Protein AF-A0A221V1E3-F1 (afdb_monomer)

Nearest PDB structures (foldseek):
  1dgw-assembly1_A  TM=2.001E-01  e=3.618E-01  Canavalia ensiformis
  7u1j-assembly2_B  TM=3.088E-01  e=2.882E+00  Pisum sativum
  5yjs-assembly2_B  TM=2.013E-01  e=8.553E-01  Capsicum annuum
  1uij-assembly2_F  TM=2.584E-01  e=5.290E+00  Glycine max
  4lej-assembly1_A  TM=2.339E-01  e=9.230E+00  Pinus koraiensis

Mean predicted aligned error: 11.29 Å

Solvent-accessible surface area (backbone atoms only — not comparable to full-atom values): 9068 Å² total; per-residue (Å²): 139,85,84,82,83,80,80,82,80,82,81,83,77,80,80,77,72,83,79,62,74,47,77,43,80,79,38,62,23,32,61,29,36,39,35,33,52,49,88,42,64,31,45,38,39,32,36,50,88,38,53,70,50,64,39,95,33,45,43,80,72,83,45,86,46,37,30,18,31,36,43,37,39,35,83,39,92,57,75,43,44,30,40,39,33,57,46,79,32,66,55,54,67,85,43,79,83,50,66,52,50,41,64,70,97,74,47,74,47,78,46,78,36,24,55,94,44,58,45,77,50,52,43,39,34,33,43,44,41,45,60,89,47,77,46,44,55,40,49,41,40,32,60,73,44,74,46,76,42,82,45,81,80,81,79,128

Structure (mmCIF, N/CA/C/O backbone):
data_AF-A0A221V1E3-F1
#
_entry.id   AF-A0A221V1E3-F1
#
loop_
_atom_site.group_PDB
_atom_site.id
_atom_site.type_symbol
_atom_site.label_atom_id
_atom_site.label_alt_id
_atom_site.label_comp_id
_atom_site.label_asym_id
_atom_site.label_entity_id
_atom_site.label_seq_id
_atom_site.pdbx_PDB_ins_code
_atom_site.Cartn_x
_atom_site.Cartn_y
_atom_site.Cartn_z
_atom_site.occupancy
_atom_site.B_iso_or_equiv
_atom_site.auth_seq_id
_atom_site.auth_comp_id
_atom_site.auth_asym_id
_atom_site.auth_atom_id
_atom_site.pdbx_PDB_model_num
ATOM 1 N N . MET A 1 1 ? -24.644 9.737 74.549 1.00 40.28 1 MET A N 1
ATOM 2 C CA . MET A 1 1 ? -24.198 8.747 73.544 1.00 40.28 1 MET A CA 1
ATOM 3 C C . MET A 1 1 ? -24.157 9.457 72.197 1.00 40.28 1 MET A C 1
ATOM 5 O O . MET A 1 1 ? -25.195 9.928 71.756 1.00 40.28 1 MET A O 1
ATOM 9 N N . LYS A 1 2 ? -22.966 9.676 71.626 1.00 39.34 2 LYS A N 1
ATOM 10 C CA . LYS A 1 2 ? -22.777 10.377 70.343 1.00 39.34 2 LYS A CA 1
ATOM 11 C C . LYS A 1 2 ? -22.594 9.322 69.252 1.00 39.34 2 LYS A C 1
ATOM 13 O O . LYS A 1 2 ? -21.629 8.568 69.313 1.00 39.34 2 LYS A O 1
ATOM 18 N N . TYR A 1 3 ? -23.522 9.258 68.302 1.00 44.06 3 TYR A N 1
ATOM 19 C CA . TYR A 1 3 ? -23.419 8.398 67.125 1.00 44.06 3 TYR A CA 1
ATOM 20 C C . TYR A 1 3 ? -22.497 9.065 66.102 1.00 44.06 3 TYR A C 1
ATOM 22 O O . TYR A 1 3 ? -22.735 10.199 65.690 1.00 44.06 3 TYR A O 1
ATOM 30 N N . TRP A 1 4 ? -21.416 8.379 65.745 1.00 45.91 4 TRP A N 1
ATOM 31 C CA . TRP A 1 4 ? -20.515 8.762 64.665 1.00 45.91 4 TRP A CA 1
ATOM 32 C C . TRP A 1 4 ? -21.044 8.141 63.372 1.00 45.91 4 TRP A C 1
ATOM 34 O O . TRP A 1 4 ? -21.029 6.923 63.209 1.00 45.91 4 TRP A O 1
ATOM 44 N N . THR A 1 5 ? -21.561 8.967 62.469 1.00 54.09 5 THR A N 1
ATOM 45 C CA . THR A 1 5 ? -21.977 8.547 61.129 1.00 54.09 5 THR A CA 1
ATOM 46 C C . THR A 1 5 ? -20.731 8.464 60.246 1.00 54.09 5 THR A C 1
ATOM 48 O O . THR A 1 5 ? -20.176 9.487 59.852 1.00 54.09 5 THR A O 1
ATOM 51 N N . CYS A 1 6 ? -20.260 7.252 59.943 1.00 48.28 6 CYS A N 1
ATOM 52 C CA . CYS A 1 6 ? -19.229 7.043 58.926 1.00 48.28 6 CYS A CA 1
ATOM 53 C C . CYS A 1 6 ? -19.843 7.233 57.533 1.00 48.28 6 CYS A C 1
ATOM 55 O O . CYS A 1 6 ? -20.662 6.432 57.089 1.00 48.28 6 CYS A O 1
ATOM 57 N N . PHE A 1 7 ? -19.435 8.298 56.847 1.00 50.16 7 PHE A N 1
ATOM 58 C CA . PHE A 1 7 ? -19.758 8.548 55.446 1.00 50.16 7 PHE A CA 1
ATOM 59 C C . PHE A 1 7 ? -18.828 7.681 54.578 1.00 50.16 7 PHE A C 1
ATOM 61 O O . PHE A 1 7 ? -17.633 7.956 54.477 1.00 50.16 7 PHE A O 1
ATOM 68 N N . LEU A 1 8 ? -19.347 6.593 54.001 1.00 53.34 8 LEU A N 1
ATOM 69 C CA . LEU A 1 8 ? -18.614 5.764 53.039 1.00 53.34 8 LEU A CA 1
ATOM 70 C C . LEU A 1 8 ? -18.597 6.481 51.684 1.00 53.34 8 LEU A C 1
ATOM 72 O O . LEU A 1 8 ? -19.575 6.464 50.942 1.00 53.34 8 LEU A O 1
ATOM 76 N N . LEU A 1 9 ? -17.479 7.139 51.383 1.00 47.81 9 LEU A N 1
ATOM 77 C CA . LEU A 1 9 ? -17.214 7.753 50.087 1.00 47.81 9 LEU A CA 1
ATOM 78 C C . LEU A 1 9 ? -16.856 6.638 49.086 1.00 47.81 9 LEU A C 1
ATOM 80 O O . LEU A 1 9 ? -15.738 6.125 49.096 1.00 47.81 9 LEU A O 1
ATOM 84 N N . SER A 1 10 ? -17.804 6.215 48.246 1.00 59.56 10 SER A N 1
ATOM 85 C CA . SER A 1 10 ? -17.525 5.252 47.175 1.00 59.56 10 SER A CA 1
ATOM 86 C C . SER A 1 10 ? -16.806 5.957 46.023 1.00 59.56 10 SER A C 1
ATOM 88 O O . SER A 1 10 ? -17.427 6.670 45.235 1.00 59.56 10 SER A O 1
ATOM 90 N N . LEU A 1 11 ? -15.490 5.773 45.938 1.00 40.50 11 LEU A N 1
ATOM 91 C CA . LEU A 1 11 ? -14.664 6.234 44.825 1.00 40.50 11 LEU A CA 1
ATOM 92 C C . LEU A 1 11 ? -14.857 5.271 43.639 1.00 40.50 11 LEU A C 1
ATOM 94 O O . LEU A 1 11 ? -14.279 4.186 43.614 1.00 40.50 11 LEU A O 1
ATOM 98 N N . SER A 1 12 ? -15.705 5.625 42.674 1.00 54.88 12 SER A N 1
ATOM 99 C CA . SER A 1 12 ? -15.874 4.854 41.438 1.00 54.88 12 SER A CA 1
ATOM 100 C C . SER A 1 12 ? -14.679 5.091 40.511 1.00 54.88 12 SER A C 1
ATOM 102 O O . SER A 1 12 ? -14.569 6.117 39.845 1.00 54.88 12 SER A O 1
ATOM 104 N N . PHE A 1 13 ? -13.761 4.125 40.478 1.00 47.66 13 PHE A N 1
ATOM 105 C CA . PHE A 1 13 ? -12.678 4.071 39.498 1.00 47.66 13 PHE A CA 1
ATOM 106 C C . PHE A 1 13 ? -13.250 3.607 38.151 1.00 47.66 13 PHE A C 1
ATOM 108 O O . PHE A 1 13 ? -13.611 2.441 37.992 1.00 47.66 13 PHE A O 1
ATOM 115 N N . SER A 1 14 ? -13.340 4.501 37.168 1.00 54.53 14 SER A N 1
ATOM 116 C CA . SER A 1 14 ? -13.589 4.100 35.781 1.00 54.53 14 SER A CA 1
ATOM 117 C C . SER A 1 14 ? -12.309 3.478 35.225 1.00 54.53 14 SER A C 1
ATOM 119 O O . SER A 1 14 ? -11.356 4.186 34.903 1.00 54.53 14 SER A O 1
ATOM 121 N N . ILE A 1 15 ? -12.266 2.148 35.135 1.00 51.69 15 ILE A N 1
ATOM 122 C CA . ILE A 1 15 ? -11.186 1.431 34.451 1.00 51.69 15 ILE A CA 1
ATOM 123 C C . ILE A 1 15 ? -11.374 1.682 32.952 1.00 51.69 15 ILE A C 1
ATOM 125 O O . ILE A 1 15 ? -12.178 1.023 32.296 1.00 51.69 15 ILE A O 1
ATOM 129 N N . SER A 1 16 ? -10.667 2.672 32.409 1.00 53.97 16 SER A N 1
ATOM 130 C CA . SER A 1 16 ? -10.533 2.823 30.962 1.00 53.97 16 SER A CA 1
ATOM 131 C C . SER A 1 16 ? -9.620 1.706 30.468 1.00 53.97 16 SER A C 1
ATOM 133 O O . SER A 1 16 ? -8.400 1.852 30.490 1.00 53.97 16 SER A O 1
ATOM 135 N N . LEU A 1 17 ? -10.194 0.571 30.063 1.00 60.00 17 LEU A N 1
ATOM 136 C CA . LEU A 1 17 ? -9.439 -0.441 29.328 1.00 60.00 17 LEU A CA 1
ATOM 137 C C . LEU A 1 17 ? -8.948 0.206 28.029 1.00 60.00 17 LEU A C 1
ATOM 139 O O . LEU A 1 17 ? -9.755 0.721 27.254 1.00 60.00 17 LEU A O 1
ATOM 143 N N . ALA A 1 18 ? -7.631 0.230 27.827 1.00 62.28 18 ALA A N 1
ATOM 144 C CA . ALA A 1 18 ? -7.060 0.608 26.544 1.00 62.28 18 ALA A CA 1
ATOM 145 C C . ALA A 1 18 ? -7.645 -0.331 25.480 1.00 62.28 18 ALA A C 1
ATOM 147 O O . ALA A 1 18 ? -7.625 -1.549 25.647 1.00 62.28 18 ALA A O 1
ATOM 148 N N . GLN A 1 19 ? -8.255 0.239 24.445 1.00 73.81 19 GLN A N 1
ATOM 149 C CA . GLN A 1 19 ? -8.680 -0.522 23.278 1.00 73.81 19 GLN A CA 1
ATOM 150 C C . GLN A 1 19 ? -7.511 -0.540 22.304 1.00 73.81 19 GLN A C 1
ATOM 152 O O . GLN A 1 19 ? -6.978 0.519 21.971 1.00 73.81 19 GLN A O 1
ATOM 157 N N . ASP A 1 20 ? -7.130 -1.729 21.855 1.00 83.50 20 ASP A N 1
ATOM 158 C CA . ASP A 1 20 ? -6.046 -1.885 20.898 1.00 83.50 20 ASP A CA 1
ATOM 159 C C . ASP A 1 20 ? -6.586 -1.916 19.463 1.00 83.50 20 ASP A C 1
ATOM 161 O O . ASP A 1 20 ? -7.658 -2.459 19.163 1.00 83.50 20 ASP A O 1
ATOM 165 N N . VAL A 1 21 ? -5.822 -1.294 18.565 1.00 90.75 21 VAL A N 1
ATOM 166 C CA . VAL A 1 21 ? -5.995 -1.386 17.115 1.00 90.75 21 VAL A CA 1
ATOM 167 C C . VAL A 1 21 ? -4.717 -1.949 16.537 1.00 90.75 21 VAL A C 1
ATOM 169 O O . VAL A 1 21 ? -3.623 -1.438 16.776 1.00 90.75 21 VAL A O 1
ATOM 172 N N . HIS A 1 22 ? -4.874 -2.981 15.728 1.00 93.06 22 HIS A N 1
ATOM 173 C CA . HIS A 1 22 ? -3.780 -3.679 15.089 1.00 93.06 22 HIS A CA 1
ATOM 174 C C . HIS A 1 22 ? -3.767 -3.339 13.605 1.00 93.06 22 HIS A C 1
ATOM 176 O O . HIS A 1 22 ? -4.807 -3.317 12.947 1.00 93.06 22 HIS A O 1
ATOM 182 N N . VAL A 1 23 ? -2.570 -3.092 13.076 1.00 92.81 23 VAL A N 1
ATOM 183 C CA . VAL A 1 23 ? -2.330 -2.876 11.648 1.00 92.81 23 VAL A CA 1
ATOM 184 C C . VAL A 1 23 ? -1.317 -3.910 11.191 1.00 92.81 23 VAL A C 1
ATOM 186 O O . VAL A 1 23 ? -0.233 -4.020 11.763 1.00 92.81 23 VAL A O 1
ATOM 189 N N . THR A 1 24 ? -1.656 -4.674 10.159 1.00 93.19 24 THR A N 1
ATOM 190 C CA . THR 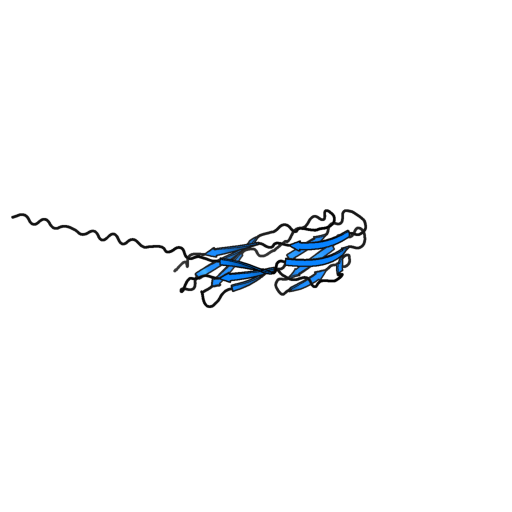A 1 24 ? -0.769 -5.697 9.598 1.00 93.19 24 THR A CA 1
ATOM 191 C C . THR A 1 24 ? -0.670 -5.522 8.092 1.00 93.19 24 THR A C 1
ATOM 193 O O . THR A 1 24 ? -1.690 -5.475 7.405 1.00 93.19 24 THR A O 1
ATOM 196 N N . ALA A 1 25 ? 0.557 -5.435 7.577 1.00 89.88 25 ALA A N 1
ATOM 197 C CA . ALA A 1 25 ? 0.815 -5.507 6.145 1.00 89.88 25 ALA A CA 1
ATOM 198 C C . ALA A 1 25 ? 0.648 -6.961 5.680 1.00 89.88 25 ALA A C 1
ATOM 200 O O . ALA A 1 25 ? 1.278 -7.867 6.220 1.00 89.88 25 ALA A O 1
ATOM 201 N N . ILE A 1 26 ? -0.231 -7.181 4.705 1.00 92.19 26 ILE A N 1
ATOM 202 C CA . ILE A 1 26 ? -0.441 -8.485 4.058 1.00 92.19 26 ILE A CA 1
ATOM 203 C C . ILE A 1 26 ? 0.407 -8.586 2.787 1.00 92.19 26 ILE A C 1
ATOM 205 O O . ILE A 1 26 ? 0.830 -9.671 2.397 1.00 92.19 26 ILE A O 1
ATOM 209 N N . GLN A 1 27 ? 0.620 -7.452 2.123 1.00 88.81 27 GLN A N 1
ATOM 210 C CA . GLN A 1 27 ? 1.343 -7.363 0.866 1.00 88.81 27 GLN A CA 1
ATOM 211 C C . GLN A 1 27 ? 2.026 -6.002 0.780 1.00 88.81 27 GLN A C 1
ATOM 213 O O . GLN A 1 27 ? 1.389 -4.983 1.055 1.00 88.81 27 GLN A O 1
ATOM 218 N N . ASP A 1 28 ? 3.287 -5.993 0.364 1.00 86.00 28 ASP A N 1
ATOM 219 C CA . ASP A 1 28 ? 4.036 -4.763 0.116 1.00 86.00 28 ASP A CA 1
ATOM 220 C C . ASP A 1 28 ? 3.683 -4.153 -1.247 1.00 86.00 28 ASP A C 1
ATOM 222 O O . ASP A 1 28 ? 3.143 -4.824 -2.132 1.00 86.00 28 ASP A O 1
ATOM 226 N N . LEU A 1 29 ? 3.994 -2.866 -1.420 1.00 84.88 29 LEU A N 1
ATOM 227 C CA . LEU A 1 29 ? 3.845 -2.192 -2.706 1.00 84.88 29 LEU A CA 1
ATOM 228 C C . LEU A 1 29 ? 4.971 -2.675 -3.618 1.00 84.88 29 LEU A C 1
ATOM 230 O O . LEU A 1 29 ? 6.154 -2.448 -3.354 1.00 84.88 29 LEU A O 1
ATOM 234 N N . ASP A 1 30 ? 4.595 -3.328 -4.705 1.00 85.75 30 ASP A N 1
ATOM 235 C CA . ASP A 1 30 ? 5.528 -3.893 -5.666 1.00 85.75 30 ASP A CA 1
ATOM 236 C C . ASP A 1 30 ? 5.330 -3.175 -6.989 1.00 85.75 30 ASP A C 1
ATOM 238 O O . ASP A 1 30 ? 4.266 -3.267 -7.601 1.00 85.75 30 ASP A O 1
ATOM 242 N N . PHE A 1 31 ? 6.340 -2.435 -7.432 1.00 81.19 31 PHE A N 1
ATOM 243 C CA . PHE A 1 31 ? 6.293 -1.876 -8.771 1.00 81.19 31 PHE A CA 1
ATOM 244 C C . PHE A 1 31 ? 6.706 -2.946 -9.786 1.00 81.19 31 PHE A C 1
ATOM 246 O O . PHE A 1 31 ? 6.225 -2.906 -10.904 1.00 81.19 31 PHE A O 1
ATOM 253 N N . GLY A 1 32 ? 7.512 -3.945 -9.424 1.00 80.06 32 GLY A N 1
ATOM 254 C CA . GLY A 1 32 ? 7.996 -4.969 -10.347 1.00 80.06 32 GLY A CA 1
ATOM 255 C C . GLY A 1 32 ? 9.316 -4.596 -11.032 1.00 80.06 32 GLY A C 1
ATOM 256 O O . GLY A 1 32 ? 10.101 -3.781 -10.532 1.00 80.06 32 GLY A O 1
ATOM 257 N N . LYS A 1 33 ? 9.600 -5.253 -12.167 1.00 80.69 33 LYS A N 1
ATOM 258 C CA . LYS A 1 33 ? 10.857 -5.091 -12.922 1.00 80.69 33 LYS A CA 1
ATOM 259 C C . LYS A 1 33 ? 10.663 -4.200 -14.140 1.00 80.69 33 LYS A C 1
ATOM 261 O O . LYS A 1 33 ? 9.880 -4.543 -15.028 1.00 80.69 33 LYS A O 1
ATOM 266 N N . PHE A 1 34 ? 11.456 -3.139 -14.244 1.00 77.31 34 PHE A N 1
ATOM 267 C CA . PHE A 1 34 ? 11.386 -2.227 -15.383 1.00 77.31 34 PHE A CA 1
ATOM 268 C C . PHE A 1 34 ? 12.742 -1.914 -15.982 1.00 77.31 34 PHE A C 1
ATOM 270 O O . PHE A 1 34 ? 13.791 -2.048 -15.349 1.00 77.31 34 PHE A O 1
ATOM 277 N N . TYR A 1 35 ? 12.661 -1.433 -17.213 1.00 75.56 35 TYR A N 1
ATOM 278 C CA . TYR A 1 35 ? 13.747 -0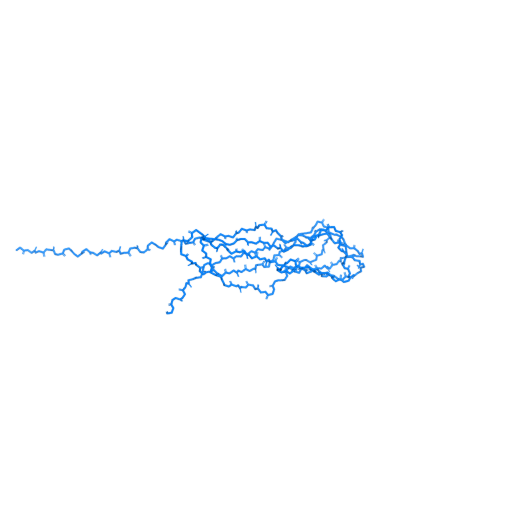.855 -17.967 1.00 75.56 35 TYR A CA 1
ATOM 279 C C . TYR A 1 35 ? 13.337 0.532 -18.459 1.00 75.56 35 TYR A C 1
ATOM 281 O O . TYR A 1 35 ? 12.278 0.681 -19.067 1.00 75.56 35 TYR A O 1
ATOM 289 N N . VAL A 1 36 ? 14.161 1.540 -18.194 1.00 74.69 36 VAL A N 1
ATOM 290 C CA . VAL A 1 36 ? 13.980 2.893 -18.728 1.00 74.69 36 VAL A CA 1
ATOM 291 C C . VAL A 1 36 ? 14.876 3.052 -19.946 1.00 74.69 36 VAL A C 1
ATOM 293 O O . VAL A 1 36 ? 16.071 2.778 -19.859 1.00 74.69 36 VAL A O 1
ATOM 296 N N . THR A 1 37 ? 14.315 3.483 -21.074 1.00 71.75 37 THR A N 1
ATOM 297 C CA . THR A 1 37 ? 15.062 3.748 -22.313 1.00 71.75 37 THR A CA 1
ATOM 298 C C . THR A 1 37 ? 15.467 5.217 -22.433 1.00 71.75 37 THR A C 1
ATOM 300 O O . THR A 1 37 ? 14.618 6.101 -22.307 1.00 71.75 37 THR A O 1
ATOM 303 N N . GLY A 1 38 ? 16.730 5.471 -22.787 1.00 66.25 38 GLY A N 1
ATOM 304 C CA . GLY A 1 38 ? 17.298 6.795 -23.065 1.00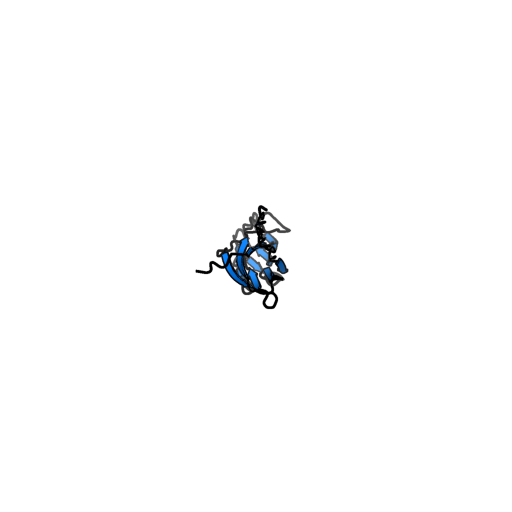 66.25 38 GLY A CA 1
ATOM 305 C C . GLY A 1 38 ? 17.566 7.646 -21.817 1.00 66.25 38 GLY A C 1
ATOM 306 O O . GLY A 1 38 ? 17.538 7.147 -20.696 1.00 66.25 38 GLY A O 1
ATOM 307 N N . ASN A 1 39 ? 17.773 8.953 -22.020 1.00 64.25 39 ASN A N 1
ATOM 308 C CA . ASN A 1 39 ? 17.859 9.975 -20.958 1.00 64.25 39 ASN A CA 1
ATOM 309 C C . ASN A 1 39 ? 16.474 10.402 -20.427 1.00 64.25 39 ASN A C 1
ATOM 311 O O . ASN A 1 39 ? 16.284 11.527 -19.967 1.00 64.25 39 ASN A O 1
ATOM 315 N N . GLY A 1 40 ? 15.467 9.541 -20.574 1.00 61.75 40 GLY A N 1
ATOM 316 C CA . GLY A 1 40 ? 14.091 9.858 -20.229 1.00 61.75 40 GLY A CA 1
ATOM 317 C C . GLY A 1 40 ? 13.831 9.712 -18.736 1.00 61.75 40 GLY A C 1
ATOM 318 O O . GLY A 1 40 ? 14.132 8.679 -18.146 1.00 61.75 40 GLY A O 1
ATOM 319 N N . HIS A 1 41 ? 13.189 10.712 -18.138 1.00 71.69 41 HIS A N 1
ATOM 320 C CA . HIS A 1 41 ? 12.440 10.497 -16.903 1.00 71.69 41 HIS A CA 1
ATOM 321 C C . HIS A 1 41 ? 11.257 9.571 -17.189 1.00 71.69 41 HIS A C 1
ATOM 323 O O . HIS A 1 41 ? 10.718 9.574 -18.304 1.00 71.69 41 HIS A O 1
ATOM 329 N N . GLY A 1 42 ? 10.858 8.802 -16.181 1.00 76.31 42 GLY A N 1
ATOM 330 C CA . GLY A 1 42 ? 9.690 7.946 -16.287 1.00 76.31 42 GLY A CA 1
ATOM 331 C C . GLY A 1 42 ? 8.935 7.813 -14.979 1.00 76.31 42 GLY A C 1
ATOM 332 O O . GLY A 1 42 ? 9.509 7.917 -13.897 1.00 76.31 42 GLY A O 1
ATOM 333 N N . ASN A 1 43 ? 7.637 7.581 -15.077 1.00 80.69 43 ASN A N 1
ATOM 334 C CA . ASN A 1 43 ? 6.767 7.325 -13.945 1.00 80.69 43 ASN A CA 1
ATOM 335 C C . ASN A 1 43 ? 6.121 5.961 -14.101 1.00 80.69 43 ASN A C 1
ATOM 337 O O . ASN A 1 43 ? 5.634 5.608 -15.175 1.00 80.69 43 ASN A O 1
ATOM 341 N N . ILE A 1 44 ? 6.060 5.236 -12.993 1.00 82.69 44 ILE A N 1
ATOM 342 C CA . ILE A 1 44 ? 5.198 4.075 -12.840 1.00 82.69 44 ILE A CA 1
ATOM 343 C C . ILE A 1 44 ? 4.194 4.420 -11.755 1.00 82.69 44 ILE A C 1
ATOM 345 O O . ILE A 1 44 ? 4.562 4.853 -10.667 1.00 82.69 44 ILE A O 1
ATOM 349 N N . ILE A 1 45 ? 2.920 4.246 -12.054 1.00 85.69 45 ILE A N 1
ATOM 350 C CA . ILE A 1 45 ? 1.821 4.518 -11.141 1.00 85.69 45 ILE A CA 1
ATOM 351 C C . ILE A 1 45 ? 1.124 3.194 -10.889 1.00 85.69 45 ILE A C 1
ATOM 353 O O . ILE A 1 45 ? 0.734 2.516 -11.836 1.00 85.69 45 ILE A O 1
ATOM 357 N N . VAL A 1 46 ? 0.955 2.846 -9.621 1.00 87.69 46 VAL A N 1
ATOM 358 C CA . VAL A 1 46 ? 0.082 1.768 -9.161 1.00 87.69 46 VAL A CA 1
ATOM 359 C C . VAL A 1 46 ? -1.035 2.433 -8.381 1.00 87.69 46 VAL A C 1
ATOM 361 O O . VAL A 1 46 ? -0.766 3.210 -7.470 1.00 87.69 46 VAL A O 1
ATOM 364 N N . SER A 1 47 ? -2.285 2.193 -8.742 1.00 87.50 47 SER A N 1
ATOM 365 C CA . SER A 1 47 ? -3.430 2.768 -8.041 1.00 87.50 47 SER A CA 1
ATOM 366 C C . SER A 1 47 ? -3.863 1.876 -6.868 1.00 87.50 47 SER A C 1
ATOM 368 O O . SER A 1 47 ? -3.406 0.742 -6.714 1.00 87.50 47 SER A O 1
ATOM 370 N N . ASN A 1 48 ? -4.788 2.368 -6.041 1.00 86.38 48 ASN A N 1
ATOM 371 C CA . ASN A 1 48 ? -5.323 1.600 -4.915 1.00 86.38 48 ASN A CA 1
ATOM 372 C C . ASN A 1 48 ? -6.119 0.357 -5.354 1.00 86.38 48 ASN A C 1
ATOM 374 O O . ASN A 1 48 ? -6.233 -0.578 -4.571 1.00 86.38 48 ASN A O 1
ATOM 378 N N . ASP A 1 49 ? -6.660 0.298 -6.574 1.00 87.69 49 ASP A N 1
ATOM 379 C CA . ASP A 1 49 ? -7.366 -0.900 -7.061 1.00 87.69 49 ASP A CA 1
ATOM 380 C C . ASP A 1 49 ? -6.424 -1.939 -7.703 1.00 87.69 49 ASP A C 1
ATOM 382 O O . ASP A 1 49 ? -6.861 -3.022 -8.091 1.00 87.69 49 ASP A O 1
ATOM 386 N N . GLY A 1 50 ? -5.122 -1.638 -7.769 1.00 84.12 50 GLY A N 1
ATOM 387 C CA . GLY A 1 50 ? -4.106 -2.503 -8.362 1.00 84.12 50 GLY A CA 1
ATOM 388 C C . GLY A 1 50 ? -3.933 -2.330 -9.871 1.00 84.12 50 GLY A C 1
ATOM 389 O O . GLY A 1 50 ? -3.072 -2.987 -10.455 1.00 84.12 50 GLY A O 1
ATOM 390 N N . THR A 1 51 ? -4.695 -1.442 -10.518 1.00 89.69 51 THR A N 1
ATOM 391 C CA . THR A 1 51 ? -4.378 -1.001 -11.881 1.00 89.69 51 THR A CA 1
ATOM 392 C C . THR A 1 51 ? -3.057 -0.243 -11.898 1.00 89.69 51 THR A C 1
ATOM 394 O O . THR A 1 51 ? -2.662 0.399 -10.921 1.00 89.69 51 THR A O 1
ATOM 397 N N . TRP A 1 52 ? -2.347 -0.323 -13.019 1.00 89.38 52 TRP A N 1
ATOM 398 C CA . TRP A 1 52 ? -1.049 0.314 -13.153 1.00 89.38 52 TRP A CA 1
ATOM 399 C C . TRP A 1 52 ? -0.868 0.954 -14.524 1.00 89.38 52 TRP A C 1
ATOM 401 O O . TRP A 1 52 ? -1.478 0.553 -15.515 1.00 89.38 52 TRP A O 1
ATOM 411 N N . TYR A 1 53 ? -0.007 1.962 -14.556 1.00 87.81 53 TYR A N 1
ATOM 412 C CA . TYR A 1 53 ? 0.367 2.709 -15.745 1.00 87.81 53 TYR A CA 1
ATOM 413 C C . TYR A 1 53 ? 1.862 3.010 -15.702 1.00 87.81 53 TYR A C 1
ATOM 415 O O . TYR A 1 53 ? 2.413 3.277 -14.635 1.00 87.81 53 TYR A O 1
ATOM 423 N N . ALA A 1 54 ? 2.512 2.998 -16.861 1.00 85.25 54 ALA A N 1
ATOM 424 C CA . ALA A 1 54 ? 3.875 3.476 -17.015 1.00 85.25 54 ALA A CA 1
ATOM 425 C C . ALA A 1 54 ? 3.955 4.379 -18.248 1.00 85.25 54 ALA A C 1
ATOM 427 O O . ALA A 1 54 ? 3.290 4.112 -19.251 1.00 85.25 54 ALA A O 1
ATOM 428 N N . ASP A 1 55 ? 4.732 5.457 -18.173 1.00 82.94 55 ASP A N 1
ATOM 429 C CA . ASP A 1 55 ? 4.904 6.352 -19.318 1.00 82.94 55 ASP A CA 1
ATOM 430 C C . ASP A 1 55 ? 5.897 5.806 -20.363 1.00 82.94 55 ASP A C 1
ATOM 432 O O . ASP A 1 55 ? 6.576 4.796 -20.170 1.00 82.94 55 ASP A O 1
ATOM 436 N N . ASN A 1 56 ? 5.940 6.464 -21.527 1.00 65.44 56 ASN A N 1
ATOM 437 C CA . ASN A 1 56 ? 6.535 5.933 -22.759 1.00 65.44 56 ASN A CA 1
ATOM 438 C C . ASN A 1 56 ? 8.016 5.542 -22.667 1.00 65.44 56 ASN A C 1
ATOM 440 O O . ASN A 1 56 ? 8.465 4.755 -23.505 1.00 65.44 56 ASN A O 1
ATOM 444 N N . ASN A 1 57 ? 8.759 6.062 -21.691 1.00 76.81 57 ASN A N 1
ATOM 445 C CA . ASN A 1 57 ? 10.178 5.759 -21.517 1.00 76.81 57 ASN A CA 1
ATOM 446 C C . ASN A 1 57 ? 10.412 4.518 -20.654 1.00 76.81 57 ASN A C 1
ATOM 448 O O . ASN A 1 57 ? 11.535 4.028 -20.596 1.00 76.81 57 ASN A O 1
ATOM 452 N N . VAL A 1 58 ? 9.368 3.992 -20.010 1.00 77.44 58 VAL A N 1
ATOM 453 C CA . VAL A 1 58 ? 9.431 2.810 -19.158 1.00 77.44 58 VAL A CA 1
ATOM 454 C C . VAL A 1 58 ? 8.891 1.596 -19.918 1.00 77.44 58 VAL A C 1
ATOM 456 O O . VAL A 1 58 ? 7.823 1.612 -20.534 1.00 77.44 58 VAL A O 1
ATOM 459 N N . ARG A 1 59 ? 9.648 0.503 -19.886 1.00 78.31 59 ARG A N 1
ATOM 460 C CA . ARG A 1 59 ? 9.273 -0.807 -20.416 1.00 78.31 59 ARG A CA 1
ATOM 461 C C . ARG A 1 59 ? 9.191 -1.792 -19.265 1.00 78.31 59 ARG A C 1
ATOM 463 O O . ARG A 1 59 ? 10.132 -1.949 -18.491 1.00 78.31 59 ARG A O 1
ATOM 470 N N . HIS A 1 60 ? 8.044 -2.441 -19.160 1.00 74.38 60 HIS A N 1
ATOM 471 C CA . HIS A 1 60 ? 7.784 -3.442 -18.144 1.00 74.38 60 HIS A CA 1
ATOM 472 C C . HIS A 1 60 ? 8.268 -4.819 -18.626 1.00 74.38 60 HIS A C 1
ATOM 474 O O . HIS A 1 60 ? 8.014 -5.179 -19.775 1.00 74.38 60 HIS A O 1
ATOM 480 N N . LEU A 1 61 ? 8.999 -5.551 -17.777 1.00 71.88 61 LEU A N 1
ATOM 481 C CA . LEU A 1 61 ? 9.707 -6.765 -18.193 1.00 71.88 61 LEU A CA 1
ATOM 482 C C . LEU A 1 61 ? 8.970 -8.057 -17.821 1.00 71.88 61 LEU A C 1
ATOM 484 O O . LEU A 1 61 ? 8.773 -8.894 -18.695 1.00 71.88 61 LEU A O 1
ATOM 488 N N . GLU A 1 62 ? 8.598 -8.265 -16.551 1.00 64.31 62 GLU A N 1
ATOM 489 C CA . GLU A 1 62 ? 8.241 -9.625 -16.093 1.00 64.31 62 GLU A CA 1
ATOM 490 C C . GLU A 1 62 ? 7.247 -9.719 -14.912 1.00 64.31 62 GLU A C 1
ATOM 492 O O . GLU A 1 62 ? 6.790 -10.823 -14.625 1.00 64.31 62 GLU A O 1
ATOM 497 N N . LEU A 1 63 ? 6.879 -8.632 -14.210 1.00 68.44 63 LEU A N 1
ATOM 498 C CA . LEU A 1 63 ? 6.089 -8.716 -12.963 1.00 68.44 63 LEU A CA 1
ATOM 499 C C . LEU A 1 63 ? 4.987 -7.664 -12.846 1.00 68.44 63 LEU A C 1
ATOM 501 O O . LEU A 1 63 ? 5.271 -6.488 -12.676 1.00 68.44 63 LEU A O 1
ATOM 505 N N . PHE A 1 64 ? 3.724 -8.090 -12.824 1.00 79.94 64 PHE A N 1
ATOM 506 C CA . PHE A 1 64 ? 2.605 -7.164 -12.643 1.00 79.94 64 PHE A CA 1
ATOM 507 C C . PHE A 1 64 ? 2.758 -6.339 -11.354 1.00 79.94 64 PHE A C 1
ATOM 509 O O . PHE A 1 64 ? 2.860 -6.933 -10.275 1.00 79.94 64 PHE A O 1
ATOM 516 N N . PRO A 1 65 ? 2.752 -4.999 -11.455 1.00 86.44 65 PRO A N 1
ATOM 517 C CA . PRO A 1 65 ? 2.750 -4.130 -10.292 1.00 86.44 65 PRO A CA 1
ATOM 518 C C . PRO A 1 65 ? 1.540 -4.413 -9.397 1.00 86.44 65 PRO A C 1
ATOM 520 O O . PRO A 1 65 ? 0.467 -4.781 -9.881 1.00 86.44 65 PRO A O 1
ATOM 523 N N . ARG A 1 66 ? 1.703 -4.246 -8.086 1.00 89.38 66 ARG A N 1
ATOM 524 C CA . ARG A 1 66 ? 0.682 -4.544 -7.080 1.00 89.38 66 ARG A CA 1
ATOM 525 C C . ARG A 1 66 ? 0.687 -3.501 -5.977 1.00 89.38 66 ARG A C 1
ATOM 527 O O . ARG A 1 66 ? 1.742 -3.166 -5.449 1.00 89.38 66 ARG A O 1
ATOM 534 N N . ALA A 1 67 ? -0.502 -3.041 -5.598 1.00 89.00 67 ALA A N 1
ATOM 535 C CA . ALA A 1 67 ? -0.694 -2.157 -4.454 1.00 89.00 67 ALA A CA 1
ATOM 536 C C . ALA A 1 67 ? -0.324 -2.855 -3.133 1.00 89.00 67 ALA A C 1
ATOM 538 O O . ALA A 1 67 ? -0.455 -4.076 -3.010 1.00 89.00 67 ALA A O 1
ATOM 539 N N . ALA A 1 68 ? 0.087 -2.082 -2.129 1.00 89.19 68 ALA A N 1
ATOM 540 C CA . ALA A 1 68 ? 0.232 -2.592 -0.771 1.00 89.19 68 ALA A CA 1
ATOM 541 C C . ALA A 1 68 ? -1.144 -2.871 -0.161 1.00 89.19 68 ALA A C 1
ATOM 543 O O . ALA A 1 68 ? -2.087 -2.111 -0.372 1.00 89.19 68 ALA A O 1
ATOM 544 N N . ILE A 1 69 ? -1.261 -3.930 0.635 1.00 91.56 69 ILE A N 1
ATOM 545 C CA . ILE A 1 69 ? -2.516 -4.316 1.285 1.00 91.56 69 ILE A CA 1
ATOM 546 C C . ILE A 1 69 ? -2.301 -4.376 2.787 1.00 91.56 69 ILE A C 1
ATOM 548 O O . ILE A 1 69 ? -1.413 -5.086 3.260 1.00 91.56 69 ILE A O 1
ATOM 552 N N . PHE A 1 70 ? -3.170 -3.698 3.535 1.00 92.69 70 PHE A N 1
ATOM 553 C CA . PHE A 1 70 ? -3.162 -3.722 4.993 1.00 92.69 70 PHE A CA 1
ATOM 554 C C . PHE A 1 70 ? -4.493 -4.220 5.533 1.00 92.69 70 PHE A C 1
ATOM 556 O O . PHE A 1 70 ? -5.557 -3.914 4.989 1.00 92.69 70 PHE A O 1
ATOM 563 N N . ASN A 1 71 ? -4.411 -4.958 6.634 1.00 94.62 71 ASN A N 1
ATOM 564 C CA . ASN A 1 71 ? -5.552 -5.284 7.469 1.00 94.62 71 ASN A CA 1
ATOM 565 C C . ASN A 1 71 ? -5.504 -4.443 8.741 1.00 94.62 71 ASN A C 1
ATOM 567 O O . ASN A 1 71 ? -4.460 -4.375 9.394 1.00 94.62 71 ASN A O 1
ATOM 571 N N . ILE A 1 72 ? -6.630 -3.835 9.091 1.00 94.50 72 ILE A N 1
ATOM 572 C CA . ILE A 1 72 ? -6.808 -3.060 10.313 1.00 94.50 72 ILE A CA 1
ATOM 573 C C . ILE A 1 72 ? -7.938 -3.705 11.103 1.00 94.50 72 ILE A C 1
ATOM 575 O O . ILE A 1 72 ? -9.053 -3.850 10.602 1.00 94.50 72 ILE A O 1
ATOM 579 N N . TRP A 1 73 ? -7.651 -4.106 12.335 1.00 94.38 73 TRP A N 1
ATOM 580 C CA . TRP A 1 73 ? -8.595 -4.854 13.159 1.00 94.38 73 TRP A CA 1
ATOM 581 C C . TRP A 1 73 ? -8.453 -4.502 14.640 1.00 94.38 73 TRP A C 1
ATOM 583 O O . TRP A 1 73 ? -7.499 -3.845 15.055 1.00 94.38 73 TRP A O 1
ATOM 593 N N . THR A 1 74 ? -9.441 -4.904 15.433 1.00 92.19 74 THR A N 1
ATOM 594 C CA . THR A 1 74 ? -9.495 -4.664 16.877 1.00 92.19 74 THR A CA 1
ATOM 595 C C . THR A 1 74 ? -10.102 -5.869 17.584 1.00 92.19 74 THR A C 1
ATOM 597 O O . THR A 1 74 ? -10.920 -6.586 17.009 1.00 92.19 74 THR A O 1
ATOM 600 N N . GLU A 1 75 ? -9.731 -6.072 18.843 1.00 90.44 75 GLU A N 1
ATOM 601 C CA . GLU A 1 75 ? -10.388 -7.030 19.740 1.00 90.44 75 GLU A CA 1
ATOM 602 C C . GLU A 1 75 ? -11.619 -6.426 20.439 1.00 90.44 75 GLU A C 1
ATOM 604 O O . GLU A 1 75 ? -12.325 -7.111 21.178 1.00 90.44 75 GLU A O 1
ATOM 609 N N . SER A 1 76 ? -11.911 -5.138 20.212 1.00 86.62 76 SER A N 1
ATOM 610 C CA . SER A 1 76 ? -13.075 -4.481 20.803 1.00 86.62 76 SER A CA 1
ATOM 611 C C . SER A 1 76 ? -14.386 -5.115 20.325 1.00 86.62 76 SER A C 1
ATOM 613 O O . SER A 1 76 ? -14.705 -5.126 19.134 1.00 86.62 76 SER A O 1
ATOM 615 N N . LEU A 1 77 ? -15.202 -5.552 21.289 1.00 84.62 77 LEU A N 1
ATOM 616 C CA . LEU A 1 77 ? -16.574 -6.022 21.056 1.00 84.62 77 LEU A CA 1
ATOM 617 C C . LEU A 1 77 ? -17.519 -4.895 20.611 1.00 84.62 77 LEU A C 1
ATOM 619 O O . LEU A 1 77 ? -18.580 -5.153 20.048 1.00 84.62 77 LEU A O 1
ATOM 623 N N . LYS A 1 78 ? -17.161 -3.637 20.890 1.00 86.88 78 LYS A N 1
ATOM 624 C CA . LYS A 1 78 ? -17.903 -2.466 20.415 1.00 86.88 78 LYS A CA 1
ATOM 625 C C . LYS A 1 78 ? -17.222 -1.902 19.170 1.00 86.88 78 LYS A C 1
ATOM 627 O O . LYS A 1 78 ? -15.992 -1.828 19.165 1.00 86.88 78 LYS A O 1
ATOM 632 N N . PRO A 1 79 ? -17.980 -1.448 18.158 1.00 88.56 79 PRO A N 1
ATOM 633 C CA . PRO A 1 79 ? -17.398 -0.732 17.036 1.00 88.56 79 PRO A CA 1
ATOM 634 C C . PRO A 1 79 ? -16.624 0.497 17.514 1.00 88.56 79 PRO A C 1
ATOM 636 O O . PRO A 1 79 ? -17.088 1.219 18.399 1.00 88.56 79 PRO A O 1
ATOM 639 N N . ILE A 1 80 ? -15.464 0.739 16.916 1.00 89.50 80 ILE A N 1
ATOM 640 C CA . ILE A 1 80 ? -14.605 1.885 17.214 1.00 89.50 80 ILE A CA 1
ATOM 641 C C . ILE A 1 80 ? -14.353 2.686 15.947 1.00 89.50 80 ILE A C 1
ATOM 643 O O . ILE A 1 80 ? -14.223 2.128 14.855 1.00 89.50 80 ILE A O 1
ATOM 647 N N . LYS A 1 81 ? -14.280 4.009 16.092 1.00 91.25 81 LYS A N 1
ATOM 648 C CA . LYS A 1 81 ? -13.878 4.897 15.008 1.00 91.25 81 LYS A CA 1
ATOM 649 C C . LYS A 1 81 ? -12.358 4.994 14.987 1.00 91.25 81 LYS A 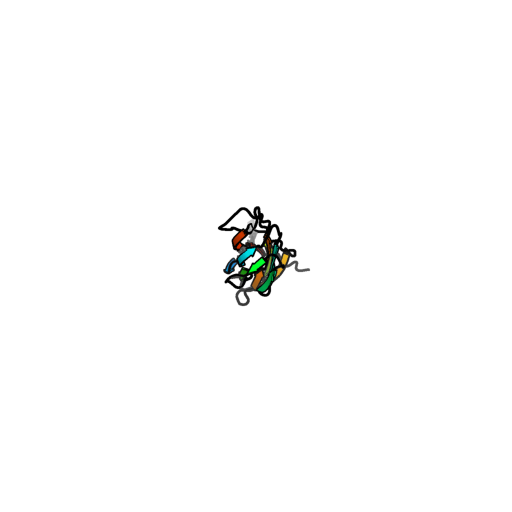C 1
ATOM 651 O O . LYS A 1 81 ? -11.739 5.329 15.995 1.00 91.25 81 LYS A O 1
ATOM 656 N N . VAL A 1 82 ? -11.766 4.733 13.831 1.00 91.62 82 VAL A N 1
ATOM 657 C CA . VAL A 1 82 ? -10.325 4.843 13.617 1.00 91.62 82 VAL A CA 1
ATOM 658 C C . VAL A 1 82 ? -10.033 5.858 12.528 1.00 91.62 82 VAL A C 1
ATOM 660 O O . VAL A 1 82 ? -10.720 5.923 11.510 1.00 91.62 82 VAL A O 1
ATOM 663 N N 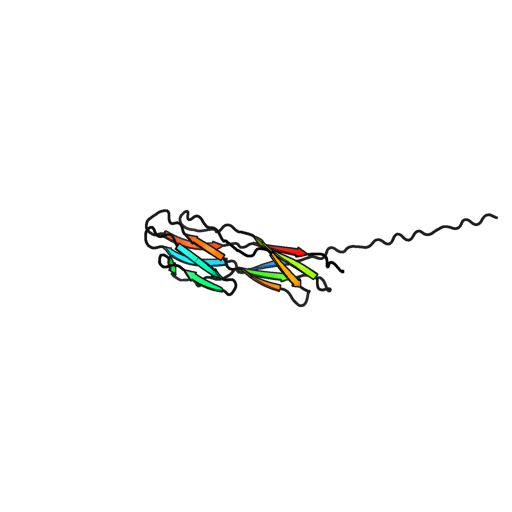. GLN A 1 83 ? -9.006 6.659 12.761 1.00 92.44 83 GLN A N 1
ATOM 664 C CA . GLN A 1 83 ? -8.360 7.486 11.762 1.00 92.44 83 GLN A CA 1
ATOM 665 C C . GLN A 1 83 ? -7.220 6.678 11.149 1.00 92.44 83 GLN A C 1
ATOM 667 O O . GLN A 1 83 ? -6.328 6.229 11.867 1.00 92.44 83 GLN A O 1
ATOM 672 N N . VAL A 1 84 ? -7.257 6.492 9.837 1.00 90.62 84 VAL A N 1
ATOM 673 C CA . VAL A 1 84 ? -6.243 5.784 9.061 1.00 90.62 84 VAL A CA 1
ATOM 674 C C . VAL A 1 84 ? -5.406 6.811 8.324 1.00 90.62 84 VAL A C 1
ATOM 676 O O . VAL A 1 84 ? -5.931 7.575 7.518 1.00 90.62 84 VAL A O 1
ATOM 679 N N . GLU A 1 85 ? -4.111 6.822 8.613 1.00 89.06 85 GLU A N 1
ATOM 680 C CA . GLU A 1 85 ? -3.123 7.680 7.979 1.00 89.06 85 GLU A CA 1
ATOM 681 C C . GLU A 1 85 ? -2.157 6.849 7.130 1.00 89.06 85 GLU A C 1
ATOM 683 O O . GLU A 1 85 ? -1.552 5.886 7.614 1.00 89.06 85 GLU A O 1
ATOM 688 N N . ILE A 1 86 ? -1.997 7.233 5.863 1.00 84.94 86 ILE A N 1
ATOM 689 C CA . ILE A 1 86 ? -1.002 6.644 4.966 1.00 84.94 86 ILE A CA 1
ATOM 690 C C . ILE A 1 86 ? 0.269 7.485 5.069 1.00 84.94 86 ILE A C 1
ATOM 692 O O . ILE A 1 86 ? 0.265 8.688 4.826 1.00 84.94 86 ILE A O 1
ATOM 696 N N . LEU A 1 87 ? 1.373 6.854 5.452 1.00 78.31 87 LEU A N 1
ATOM 697 C CA . LEU A 1 87 ? 2.646 7.527 5.659 1.00 78.31 87 LEU A CA 1
ATOM 698 C C . LEU A 1 87 ? 3.533 7.377 4.423 1.00 78.31 87 LEU A C 1
ATOM 700 O O . LEU A 1 87 ? 3.786 6.268 3.934 1.00 78.31 87 LEU A O 1
ATOM 704 N N . ASN A 1 88 ? 4.081 8.506 3.971 1.00 68.88 88 ASN A N 1
ATOM 705 C CA . ASN A 1 88 ? 5.080 8.528 2.910 1.00 68.88 88 ASN A CA 1
ATOM 706 C C . ASN A 1 88 ? 6.257 7.633 3.280 1.00 68.88 88 ASN A C 1
ATOM 708 O O . ASN A 1 88 ? 6.781 7.678 4.397 1.00 68.88 88 ASN A O 1
ATOM 712 N N . SER A 1 89 ? 6.684 6.831 2.316 1.00 66.12 89 SER A N 1
ATOM 713 C CA . SER A 1 89 ? 7.707 5.827 2.541 1.00 66.12 89 SER A CA 1
ATOM 714 C C . SER A 1 89 ? 8.810 5.908 1.499 1.00 66.12 89 SER A C 1
ATOM 716 O O . SER A 1 89 ? 8.596 6.341 0.366 1.00 66.12 89 SER A O 1
ATOM 718 N N . LYS A 1 90 ? 10.020 5.523 1.912 1.00 63.12 90 LYS A N 1
ATOM 719 C CA . LYS A 1 90 ? 11.180 5.441 1.023 1.00 63.12 90 LYS A CA 1
ATOM 720 C C . LYS A 1 90 ? 11.145 4.110 0.278 1.00 63.12 90 LYS A C 1
ATOM 722 O O . LYS A 1 90 ? 10.827 3.083 0.875 1.00 63.12 90 LYS A O 1
ATOM 727 N N . LEU A 1 91 ? 11.495 4.138 -1.002 1.00 63.56 91 LEU A N 1
ATOM 728 C CA . LEU A 1 91 ? 11.651 2.933 -1.810 1.00 63.56 91 LEU A CA 1
ATOM 729 C C . LEU A 1 91 ? 13.084 2.410 -1.712 1.00 63.56 91 LEU A C 1
ATOM 731 O O . LEU A 1 91 ? 14.026 3.186 -1.535 1.00 63.56 91 LEU A O 1
ATOM 735 N N . THR A 1 92 ? 13.238 1.100 -1.859 1.00 60.25 92 THR A N 1
ATOM 736 C CA . THR A 1 92 ? 14.539 0.435 -1.981 1.00 60.25 92 THR A CA 1
ATOM 737 C C . THR A 1 92 ? 14.670 -0.144 -3.385 1.00 60.25 92 THR A C 1
ATOM 739 O O . THR A 1 92 ? 13.744 -0.783 -3.881 1.00 60.25 92 THR A O 1
ATOM 742 N N . ASN A 1 93 ? 15.819 0.078 -4.019 1.00 63.19 93 ASN A N 1
ATOM 743 C CA . ASN A 1 93 ? 16.155 -0.442 -5.341 1.00 63.19 93 ASN A CA 1
ATOM 744 C C . ASN A 1 93 ? 17.496 -1.183 -5.260 1.00 63.19 93 ASN A C 1
ATOM 746 O O . ASN A 1 93 ? 18.407 -0.760 -4.547 1.00 63.19 93 ASN A O 1
ATOM 750 N N . THR A 1 94 ? 17.610 -2.287 -5.992 1.00 58.88 94 THR A N 1
ATOM 751 C CA . THR A 1 94 ? 18.824 -3.100 -6.102 1.00 58.88 94 THR A CA 1
ATOM 752 C C . THR A 1 94 ? 19.842 -2.579 -7.131 1.00 58.88 94 THR A C 1
ATOM 754 O O . THR A 1 94 ? 20.958 -3.090 -7.150 1.00 58.88 94 THR A O 1
ATOM 757 N N . ALA A 1 95 ? 19.510 -1.597 -7.985 1.00 54.94 95 ALA A N 1
ATOM 758 C CA . ALA A 1 95 ? 20.385 -1.122 -9.068 1.00 54.94 95 ALA A CA 1
ATOM 759 C C . ALA A 1 95 ? 20.267 0.390 -9.388 1.00 54.94 95 ALA A C 1
ATOM 761 O O . ALA A 1 95 ? 19.214 0.859 -9.802 1.00 54.94 95 ALA A O 1
ATOM 762 N N . ASN A 1 96 ? 21.394 1.116 -9.295 1.00 52.06 96 ASN A N 1
ATOM 763 C CA . ASN A 1 96 ? 21.603 2.554 -9.578 1.00 52.06 96 ASN A CA 1
ATOM 764 C C . ASN A 1 96 ? 20.742 3.573 -8.779 1.00 52.06 96 ASN A C 1
ATOM 766 O O . ASN A 1 96 ? 19.610 3.288 -8.387 1.00 52.06 96 ASN A O 1
ATOM 770 N N . PRO A 1 97 ? 21.268 4.788 -8.506 1.00 49.97 97 PRO A N 1
ATOM 771 C CA . PRO A 1 97 ? 20.623 5.769 -7.638 1.00 49.97 97 PRO A CA 1
ATOM 772 C C . PRO A 1 97 ? 19.559 6.558 -8.408 1.00 49.97 97 PRO A C 1
ATOM 774 O O . PRO A 1 97 ? 19.808 7.667 -8.865 1.00 49.97 97 PRO A O 1
ATOM 777 N N . ALA A 1 98 ? 18.365 5.997 -8.563 1.00 51.09 98 ALA A N 1
ATOM 778 C CA . ALA A 1 98 ? 17.205 6.808 -8.910 1.00 51.09 98 ALA A CA 1
ATOM 779 C C . ALA A 1 98 ? 16.593 7.378 -7.618 1.00 51.09 98 ALA A C 1
ATOM 781 O O . ALA A 1 98 ? 16.479 6.693 -6.597 1.00 51.09 98 ALA A O 1
ATOM 782 N N . THR A 1 99 ? 16.243 8.664 -7.631 1.00 52.88 99 THR A N 1
ATOM 783 C CA . THR A 1 99 ? 15.531 9.287 -6.513 1.00 52.88 99 THR A CA 1
ATOM 784 C C . THR A 1 99 ? 14.100 8.781 -6.532 1.00 52.88 99 THR A C 1
ATOM 786 O O . THR A 1 99 ? 13.365 8.995 -7.490 1.00 52.88 99 THR A O 1
ATOM 789 N N . HIS A 1 100 ? 13.698 8.096 -5.469 1.00 58.69 100 HIS A N 1
ATOM 790 C CA . HIS A 1 100 ? 12.413 7.423 -5.419 1.00 58.69 100 HIS A CA 1
ATOM 791 C C . HIS A 1 100 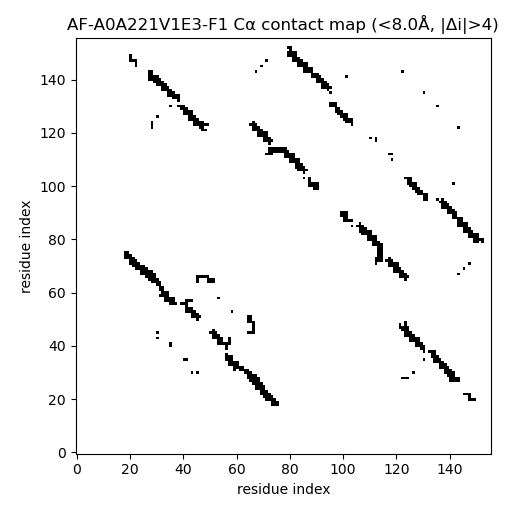? 11.519 8.012 -4.343 1.00 58.69 100 HIS A C 1
ATOM 793 O O . HIS A 1 100 ? 11.911 8.118 -3.178 1.00 58.69 100 HIS A O 1
ATOM 799 N N . ARG A 1 101 ? 10.288 8.349 -4.718 1.00 55.66 101 ARG A N 1
ATOM 800 C CA . ARG A 1 101 ? 9.298 8.878 -3.790 1.00 55.66 101 ARG A CA 1
ATOM 801 C C . ARG A 1 101 ? 7.919 8.365 -4.153 1.00 55.66 101 ARG A C 1
ATOM 803 O O . ARG A 1 101 ? 7.467 8.625 -5.258 1.00 55.66 101 ARG A O 1
ATOM 810 N N . VAL A 1 102 ? 7.280 7.698 -3.195 1.00 59.25 102 VAL A N 1
ATOM 811 C CA . VAL A 1 102 ? 5.845 7.412 -3.228 1.00 59.25 102 VAL A CA 1
ATOM 812 C C . VAL A 1 102 ? 5.113 8.663 -2.765 1.00 59.25 102 VAL A C 1
ATOM 814 O O . VAL A 1 102 ? 5.253 9.057 -1.608 1.00 59.25 102 VAL A O 1
ATOM 817 N N . ASP A 1 103 ? 4.383 9.299 -3.678 1.00 59.16 103 ASP A N 1
ATOM 818 C CA . ASP A 1 103 ? 3.41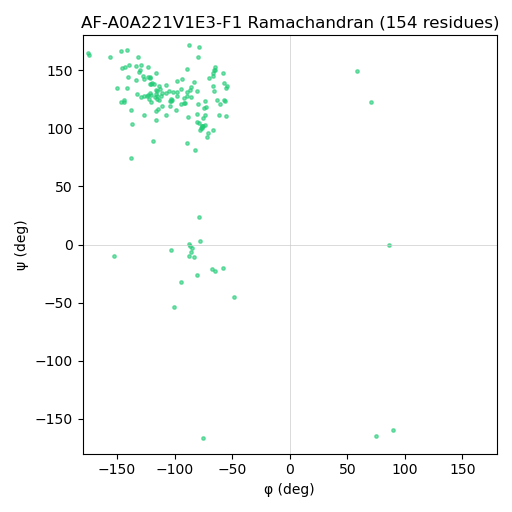6 10.347 -3.351 1.00 59.16 103 ASP A CA 1
ATOM 819 C C . ASP A 1 103 ? 2.027 9.710 -3.220 1.00 59.16 103 ASP A C 1
ATOM 821 O O . ASP A 1 103 ? 1.536 9.102 -4.170 1.00 59.16 103 ASP A O 1
ATOM 825 N N . ASN A 1 104 ? 1.413 9.854 -2.042 1.00 61.88 104 ASN A N 1
ATOM 826 C CA . ASN A 1 104 ? 0.024 9.487 -1.784 1.00 61.88 104 ASN A CA 1
ATOM 827 C C . ASN A 1 104 ? -0.752 10.769 -1.445 1.00 61.88 104 ASN A C 1
ATOM 829 O O . ASN A 1 104 ? -0.571 11.355 -0.382 1.00 61.88 104 ASN A O 1
ATOM 833 N N . ASP A 1 105 ? -1.599 11.230 -2.367 1.00 50.94 105 ASP A N 1
ATOM 834 C CA . ASP A 1 105 ? -2.263 12.545 -2.281 1.00 50.94 105 ASP A CA 1
ATOM 835 C C . ASP A 1 105 ? -3.472 12.594 -1.320 1.00 50.94 105 ASP A C 1
ATOM 837 O O . ASP A 1 105 ? -4.133 13.625 -1.190 1.00 50.94 105 ASP A O 1
ATOM 841 N N . LYS A 1 106 ? -3.782 11.506 -0.603 1.00 54.50 106 LYS A N 1
ATOM 842 C CA . LYS A 1 106 ? -4.855 11.467 0.405 1.00 54.50 106 LYS A CA 1
ATOM 843 C C . LYS A 1 106 ? -4.383 10.720 1.642 1.00 54.50 106 LYS A C 1
ATOM 845 O O . LYS A 1 106 ? -4.298 9.497 1.637 1.00 54.50 106 LYS A O 1
ATOM 850 N N . ASN A 1 107 ? -4.073 11.472 2.694 1.00 70.38 107 ASN A N 1
ATOM 851 C CA . ASN A 1 107 ? -3.340 10.930 3.836 1.00 70.38 107 ASN A CA 1
ATOM 852 C C . ASN A 1 107 ? -4.181 10.624 5.067 1.00 70.38 107 ASN A C 1
ATOM 854 O O . ASN A 1 107 ? -3.608 10.096 6.005 1.00 70.38 107 ASN A O 1
ATOM 858 N N . ILE A 1 108 ? -5.481 10.936 5.117 1.00 82.06 108 ILE A N 1
ATOM 859 C CA . ILE A 1 108 ? -6.300 10.657 6.306 1.00 82.06 108 ILE A CA 1
ATOM 860 C C . ILE A 1 108 ? -7.722 10.255 5.906 1.00 82.06 108 ILE A C 1
ATOM 862 O O . ILE A 1 108 ? -8.427 11.027 5.259 1.00 82.06 108 ILE A O 1
ATOM 866 N N . GLU A 1 109 ? -8.162 9.085 6.361 1.00 87.94 109 GLU A N 1
ATOM 867 C CA . GLU A 1 109 ? -9.543 8.608 6.238 1.00 87.94 109 GLU A CA 1
ATOM 868 C C . GLU A 1 109 ? -10.080 8.132 7.590 1.00 87.94 109 GLU A C 1
ATOM 870 O O . GLU A 1 109 ? -9.316 7.717 8.459 1.00 87.94 109 GLU A O 1
ATOM 875 N N . TYR A 1 110 ? -11.400 8.173 7.780 1.00 90.50 110 TYR A N 1
ATOM 876 C CA . TYR A 1 110 ? -12.042 7.691 9.002 1.00 90.50 110 TYR A CA 1
ATOM 877 C C . TYR A 1 110 ? -12.922 6.491 8.702 1.00 90.50 110 TYR A C 1
ATOM 879 O O . TYR A 1 110 ? -13.764 6.543 7.809 1.00 90.50 110 TYR A O 1
ATOM 887 N N . HIS A 1 111 ? -12.768 5.447 9.506 1.00 91.94 111 HIS A N 1
ATOM 888 C CA . HIS A 1 111 ? -13.470 4.184 9.337 1.00 91.94 111 HIS A CA 1
ATOM 889 C C . HIS A 1 111 ? -14.046 3.710 10.665 1.00 91.94 111 HIS A C 1
ATOM 891 O O . HIS A 1 111 ? -13.537 4.053 11.733 1.00 91.94 111 HIS A O 1
ATOM 897 N N . ILE A 1 112 ? -15.115 2.920 10.600 1.00 91.50 112 ILE A N 1
ATOM 898 C CA . ILE A 1 112 ? -15.637 2.190 11.755 1.00 91.50 112 ILE A CA 1
ATOM 899 C C . ILE A 1 112 ? -15.205 0.740 11.590 1.00 91.50 112 ILE A C 1
ATOM 901 O O . ILE A 1 112 ? -15.480 0.136 10.556 1.00 91.50 112 ILE A O 1
ATOM 905 N N . ILE A 1 113 ? -14.535 0.198 12.603 1.00 92.31 113 ILE A N 1
ATOM 906 C CA . ILE A 1 113 ? -14.112 -1.204 12.634 1.00 92.31 113 ILE A CA 1
ATOM 907 C C . ILE A 1 113 ? -14.679 -1.900 13.866 1.00 92.31 113 ILE A C 1
ATOM 909 O O . ILE A 1 113 ? -14.926 -1.267 14.895 1.00 92.31 113 ILE A O 1
ATOM 913 N N . SER A 1 114 ? -14.869 -3.209 13.767 1.00 90.62 114 SER A N 1
ATOM 914 C CA . SER A 1 114 ? -15.247 -4.079 14.880 1.00 90.62 114 SER A CA 1
ATOM 915 C C . SER A 1 114 ? -14.505 -5.407 14.775 1.00 90.62 114 SER A C 1
ATOM 917 O O . SER A 1 114 ? -13.920 -5.708 13.733 1.00 90.62 114 SER A O 1
ATOM 919 N N . HIS A 1 115 ? -14.550 -6.204 15.845 1.00 88.31 115 HIS A N 1
ATOM 920 C CA . HIS A 1 115 ? -13.986 -7.555 15.864 1.00 88.31 115 HIS A CA 1
ATOM 921 C C . HIS A 1 115 ? -14.413 -8.405 14.651 1.00 88.31 115 HIS A C 1
ATOM 923 O O . HIS A 1 115 ? -13.570 -9.013 13.995 1.00 88.31 115 HIS A O 1
ATOM 929 N N . ASP A 1 116 ? -15.702 -8.374 14.301 1.00 89.88 116 ASP A N 1
ATOM 930 C CA . ASP A 1 116 ? -16.271 -9.189 13.217 1.00 89.88 116 ASP A CA 1
ATOM 931 C C . ASP A 1 116 ? -16.142 -8.553 11.822 1.00 89.88 116 ASP A C 1
ATOM 933 O O . ASP A 1 116 ? -16.490 -9.172 10.817 1.00 89.88 116 ASP A O 1
ATO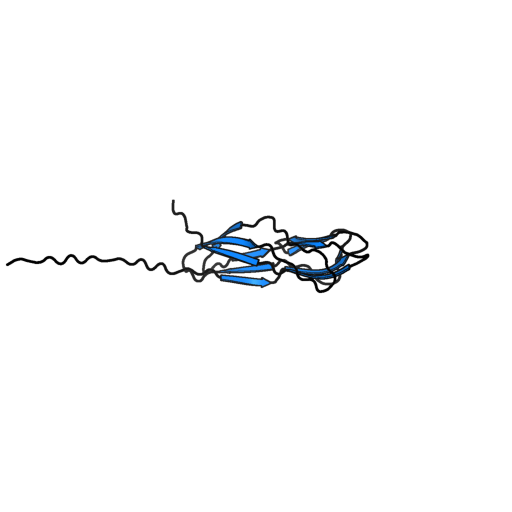M 937 N N . SER A 1 117 ? -15.671 -7.306 11.740 1.00 90.44 117 SER A N 1
ATOM 938 C CA . SER A 1 117 ? -15.580 -6.547 10.490 1.00 90.44 117 SER A CA 1
ATOM 939 C C . SER A 1 117 ? -14.250 -5.791 10.413 1.00 90.44 117 SER A C 1
ATOM 941 O O . SER A 1 117 ? -14.221 -4.565 10.594 1.00 90.44 117 SER A O 1
ATOM 943 N N . PRO A 1 118 ? -13.136 -6.501 10.146 1.00 92.06 118 PRO A N 1
ATOM 944 C CA . PRO A 1 118 ? -11.848 -5.866 9.924 1.00 92.06 118 PRO A CA 1
ATOM 945 C C . PRO A 1 118 ? -11.868 -5.038 8.635 1.00 92.06 118 PRO A C 1
ATOM 947 O O . PRO A 1 118 ? -12.530 -5.377 7.651 1.00 92.06 118 PRO A O 1
ATOM 950 N N . LEU A 1 119 ? -11.107 -3.950 8.630 1.00 94.38 119 LEU A N 1
ATOM 951 C CA . LEU A 1 119 ? -10.956 -3.085 7.472 1.00 94.38 119 LEU A CA 1
ATOM 952 C C . LEU A 1 119 ? -9.760 -3.538 6.639 1.00 94.38 119 LEU A C 1
ATOM 954 O O . LEU A 1 119 ? -8.630 -3.591 7.126 1.00 94.38 119 LEU A O 1
ATOM 958 N N . ARG A 1 120 ? -9.998 -3.773 5.350 1.00 94.19 120 ARG A N 1
ATOM 959 C CA . ARG A 1 120 ? -8.941 -3.982 4.363 1.00 94.19 120 ARG A CA 1
ATOM 960 C C . ARG A 1 120 ? -8.762 -2.719 3.536 1.00 94.19 120 ARG A C 1
ATOM 962 O O . ARG A 1 120 ? -9.703 -2.275 2.885 1.00 94.19 120 ARG A O 1
ATOM 969 N N . ILE A 1 121 ? -7.548 -2.184 3.523 1.00 91.19 121 ILE A N 1
ATOM 970 C CA . ILE A 1 121 ? -7.180 -1.046 2.676 1.00 91.19 121 ILE A CA 1
ATOM 971 C C . ILE A 1 121 ? -6.122 -1.466 1.665 1.00 91.19 121 ILE A C 1
ATOM 973 O O . ILE A 1 121 ? -5.272 -2.317 1.942 1.00 91.19 121 ILE A O 1
ATOM 977 N N . SER A 1 122 ? -6.186 -0.847 0.494 1.00 90.31 122 SER A N 1
ATOM 978 C CA . SER A 1 122 ? -5.215 -1.022 -0.574 1.00 90.31 122 SER A CA 1
ATOM 979 C C . SER A 1 122 ? -4.603 0.330 -0.903 1.00 90.31 122 SER A C 1
ATOM 981 O O . SER A 1 122 ? -5.321 1.321 -1.043 1.00 90.31 122 SER A O 1
ATOM 983 N N . VAL A 1 123 ? -3.277 0.371 -0.964 1.00 86.88 123 VAL A N 1
ATOM 984 C CA . VAL A 1 123 ? -2.499 1.597 -1.107 1.00 86.88 123 VAL A CA 1
ATOM 985 C C . VAL A 1 123 ? -1.561 1.447 -2.291 1.00 86.88 123 VAL A C 1
ATOM 987 O O . VAL A 1 123 ? -0.618 0.655 -2.270 1.00 86.88 123 VAL A O 1
ATOM 990 N N . GLY A 1 124 ? -1.850 2.211 -3.334 1.00 85.38 124 GLY A N 1
ATOM 991 C CA . GLY A 1 124 ? -0.994 2.373 -4.489 1.00 85.38 124 GLY A CA 1
ATOM 992 C C . GLY A 1 124 ? 0.201 3.278 -4.199 1.00 85.38 124 GLY A C 1
ATOM 993 O O . GLY A 1 124 ? 0.528 3.605 -3.057 1.00 85.38 124 GLY A O 1
ATOM 994 N N . GLY A 1 125 ? 0.860 3.696 -5.266 1.00 82.69 125 GLY A N 1
ATOM 995 C CA . GLY A 1 125 ? 1.933 4.659 -5.189 1.00 82.69 125 GLY A CA 1
ATOM 996 C C . GLY A 1 125 ? 2.439 5.061 -6.559 1.00 82.69 125 GLY A C 1
ATOM 997 O O . GLY A 1 125 ? 2.194 4.401 -7.569 1.00 82.69 125 GLY A O 1
ATOM 998 N N . ILE A 1 126 ? 3.188 6.153 -6.572 1.00 81.50 126 ILE A N 1
ATOM 999 C CA . ILE A 1 126 ? 3.899 6.626 -7.753 1.00 81.50 126 ILE A CA 1
ATOM 1000 C C . ILE A 1 126 ? 5.384 6.354 -7.538 1.00 81.50 126 ILE A C 1
ATOM 1002 O O . ILE A 1 126 ? 5.938 6.689 -6.500 1.00 81.50 126 ILE A O 1
ATOM 1006 N N . LEU A 1 127 ? 6.033 5.746 -8.517 1.00 78.38 127 LEU A N 1
ATOM 1007 C CA . LEU A 1 127 ? 7.473 5.599 -8.609 1.00 78.38 127 LEU A CA 1
ATOM 1008 C C . LEU A 1 127 ? 7.954 6.542 -9.705 1.00 78.38 127 LEU A C 1
ATOM 1010 O O . LEU A 1 127 ? 7.672 6.329 -10.883 1.00 78.38 127 LEU A O 1
ATOM 1014 N N . ARG A 1 128 ? 8.688 7.580 -9.307 1.00 77.50 128 ARG A N 1
ATOM 1015 C CA . ARG A 1 128 ? 9.413 8.446 -10.239 1.00 77.50 128 ARG A CA 1
ATOM 1016 C C . ARG A 1 128 ? 10.811 7.878 -10.464 1.00 77.50 128 ARG A C 1
ATOM 1018 O O . ARG A 1 128 ? 11.498 7.507 -9.510 1.00 77.50 128 ARG A O 1
ATOM 1025 N N . LEU A 1 129 ? 11.195 7.770 -11.728 1.00 74.50 129 LEU A N 1
ATOM 1026 C CA . LEU A 1 129 ? 12.488 7.292 -12.189 1.00 74.50 129 LEU A CA 1
ATOM 1027 C C . LEU A 1 129 ? 13.249 8.464 -12.804 1.00 74.50 129 LEU A C 1
ATOM 1029 O O . LEU A 1 129 ? 12.818 9.067 -13.788 1.00 74.50 129 LEU A O 1
ATOM 1033 N N . GLU A 1 130 ? 14.401 8.758 -12.215 1.00 71.44 130 GLU A N 1
ATOM 1034 C CA . GLU A 1 130 ? 15.362 9.745 -12.699 1.00 71.44 130 GLU A CA 1
ATOM 1035 C C . GLU A 1 130 ? 16.669 8.996 -12.985 1.00 71.44 130 GLU A C 1
ATOM 1037 O O . GLU A 1 130 ? 17.470 8.795 -12.069 1.00 71.44 130 GLU A O 1
ATOM 1042 N N . PRO A 1 131 ? 16.861 8.457 -14.202 1.00 62.91 131 PRO A N 1
ATOM 1043 C CA . PRO A 1 131 ? 18.081 7.730 -14.519 1.00 62.91 131 PRO A CA 1
ATOM 1044 C C . PRO A 1 131 ? 19.290 8.673 -14.521 1.00 62.91 131 PRO A C 1
ATOM 1046 O O . PRO A 1 131 ? 19.244 9.766 -15.076 1.00 62.91 131 PRO A O 1
ATOM 1049 N N . SER A 1 132 ? 20.398 8.226 -13.931 1.00 60.66 132 SER A N 1
ATOM 1050 C CA . SER A 1 132 ? 21.680 8.944 -13.934 1.00 60.66 132 SER A CA 1
ATOM 1051 C C . SER A 1 132 ? 22.559 8.638 -15.160 1.00 60.66 132 SER A C 1
ATOM 1053 O O . SER A 1 132 ? 23.686 9.122 -15.236 1.00 60.66 132 SER A O 1
ATOM 1055 N N . SER A 1 133 ? 22.098 7.785 -16.081 1.00 59.31 133 SER A N 1
ATOM 1056 C CA . SER A 1 133 ? 22.820 7.344 -17.283 1.00 59.31 133 SER A CA 1
ATOM 1057 C C . SER A 1 133 ? 21.850 6.885 -18.374 1.00 59.31 133 SER A C 1
ATOM 1059 O O . SER A 1 133 ? 20.719 6.510 -18.059 1.00 59.31 133 SER A O 1
ATOM 1061 N N . ASP A 1 134 ? 22.319 6.827 -19.626 1.00 57.62 134 ASP A N 1
ATOM 1062 C CA . ASP A 1 134 ? 21.580 6.225 -20.738 1.00 57.62 134 ASP A CA 1
ATOM 1063 C C . ASP A 1 134 ? 21.208 4.778 -20.392 1.00 57.62 134 ASP A C 1
ATOM 1065 O O . ASP A 1 134 ? 22.061 3.891 -20.332 1.00 57.62 134 ASP A O 1
ATOM 1069 N N . ASN A 1 135 ? 19.911 4.560 -20.191 1.00 60.09 135 ASN A N 1
ATOM 1070 C CA . ASN A 1 135 ? 19.289 3.300 -19.808 1.00 60.09 135 ASN A CA 1
ATOM 1071 C C . ASN A 1 135 ? 19.565 2.826 -18.369 1.00 60.09 135 ASN A C 1
ATOM 1073 O O . ASN A 1 135 ? 20.697 2.548 -17.970 1.00 60.09 135 ASN A O 1
ATOM 1077 N N . SER A 1 136 ? 18.493 2.627 -17.601 1.00 64.06 136 SER A N 1
ATOM 1078 C CA . SER A 1 136 ? 18.546 2.053 -16.253 1.00 64.06 136 SER A CA 1
ATOM 1079 C C . SER A 1 136 ? 17.581 0.877 -16.127 1.00 64.06 136 SER A C 1
ATOM 1081 O O . SER A 1 136 ? 16.512 0.852 -16.737 1.00 64.06 136 SER A O 1
ATOM 1083 N N . TRP A 1 137 ? 17.973 -0.133 -15.354 1.00 70.44 137 TRP A N 1
ATOM 1084 C CA . TRP A 1 137 ? 17.151 -1.305 -15.059 1.00 70.44 137 TRP A CA 1
ATOM 1085 C C . TRP A 1 137 ? 17.149 -1.547 -13.555 1.00 70.44 137 TRP A C 1
ATOM 1087 O O . TRP A 1 137 ? 18.137 -1.258 -12.880 1.00 70.44 137 TRP A O 1
ATOM 1097 N N . GLY A 1 138 ? 16.048 -2.073 -13.028 1.00 69.69 138 GLY A N 1
ATOM 1098 C CA . GLY A 1 138 ? 15.939 -2.343 -11.601 1.00 69.69 138 GLY A CA 1
ATOM 1099 C C . GLY A 1 138 ? 14.655 -3.063 -11.223 1.00 69.69 138 GLY A C 1
ATOM 1100 O O . GLY A 1 138 ? 13.689 -3.111 -11.992 1.00 69.69 138 GLY A O 1
ATOM 1101 N N . VAL A 1 139 ? 14.672 -3.633 -10.020 1.00 71.19 139 VAL A N 1
ATOM 1102 C CA . VAL A 1 139 ? 13.478 -4.123 -9.330 1.00 71.19 139 VAL A CA 1
ATOM 1103 C C . VAL A 1 139 ? 13.156 -3.110 -8.248 1.00 71.19 139 VAL A C 1
ATOM 1105 O O . VAL A 1 139 ? 14.011 -2.808 -7.412 1.00 71.19 139 VAL A O 1
ATOM 1108 N N . PHE A 1 140 ? 11.941 -2.576 -8.275 1.00 72.00 140 PHE A N 1
ATOM 1109 C CA . PHE A 1 140 ? 11.549 -1.504 -7.371 1.00 72.00 140 PHE A CA 1
ATOM 1110 C C . PHE A 1 140 ? 10.463 -1.997 -6.426 1.00 72.00 140 PHE A C 1
ATOM 1112 O O . PHE A 1 140 ? 9.358 -2.339 -6.846 1.00 72.00 140 PHE A O 1
ATOM 1119 N N . GLN A 1 141 ? 10.788 -2.005 -5.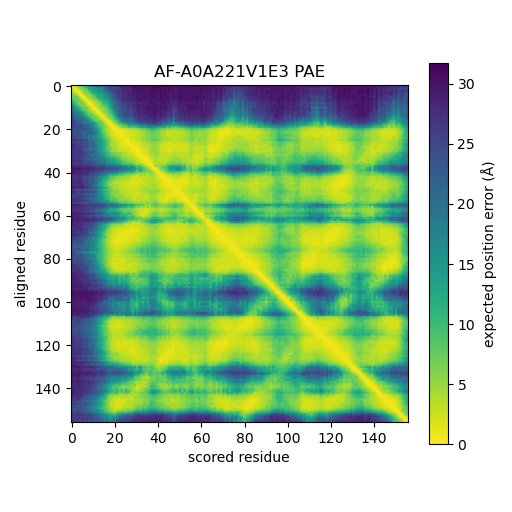137 1.00 70.44 141 GLN A N 1
ATOM 1120 C CA . GLN A 1 141 ? 9.856 -2.358 -4.074 1.00 70.44 141 GLN A CA 1
ATOM 1121 C C . GLN A 1 141 ? 9.725 -1.201 -3.091 1.00 70.44 141 GLN A C 1
ATOM 1123 O O . GLN A 1 141 ? 10.686 -0.475 -2.802 1.00 70.44 141 GLN A O 1
ATOM 1128 N N . GLY A 1 142 ? 8.503 -1.019 -2.600 1.00 65.88 142 GLY A N 1
ATOM 1129 C CA . GLY A 1 142 ? 8.150 0.029 -1.667 1.00 65.88 142 GLY A CA 1
ATOM 1130 C C . GLY A 1 142 ? 7.529 -0.499 -0.396 1.00 65.88 142 GLY A C 1
ATOM 1131 O O . GLY A 1 142 ? 6.515 -1.186 -0.416 1.00 65.88 142 GLY A O 1
ATOM 1132 N N . ASN A 1 143 ? 8.092 -0.079 0.731 1.00 67.69 143 ASN A N 1
ATOM 1133 C CA . ASN A 1 143 ? 7.510 -0.367 2.032 1.00 67.69 143 ASN A CA 1
ATOM 1134 C C . ASN A 1 143 ? 6.544 0.747 2.397 1.00 67.69 143 ASN A C 1
ATOM 1136 O O . ASN A 1 143 ? 6.963 1.699 3.038 1.00 67.69 143 ASN A O 1
ATOM 1140 N N . VAL A 1 144 ? 5.279 0.664 1.996 1.00 75.81 144 VAL A N 1
ATOM 1141 C CA . VAL A 1 144 ? 4.260 1.618 2.458 1.00 75.81 144 VAL A CA 1
ATOM 1142 C C . VAL A 1 144 ? 4.033 1.432 3.961 1.00 75.81 144 VAL A C 1
ATOM 1144 O O . VAL A 1 144 ? 4.098 0.320 4.482 1.00 75.81 144 VAL A O 1
ATOM 1147 N N . ARG A 1 145 ? 3.757 2.520 4.682 1.00 79.06 145 ARG A N 1
ATOM 1148 C CA . ARG A 1 145 ? 3.385 2.467 6.097 1.00 79.06 145 ARG A CA 1
ATOM 1149 C C . ARG A 1 145 ? 1.990 3.025 6.295 1.00 79.06 145 ARG A C 1
ATOM 1151 O O . ARG A 1 145 ? 1.650 4.068 5.750 1.00 79.06 145 ARG A O 1
ATOM 1158 N N . VAL A 1 146 ? 1.219 2.344 7.130 1.00 84.50 146 VAL A N 1
ATOM 1159 C CA . VAL A 1 146 ? -0.108 2.777 7.557 1.00 84.50 146 VAL A CA 1
ATOM 1160 C C . VAL A 1 146 ? -0.113 2.895 9.069 1.00 84.50 146 VAL A C 1
ATOM 1162 O O . VAL A 1 146 ? 0.417 2.037 9.776 1.00 84.50 146 VAL A O 1
ATOM 1165 N N . ARG A 1 147 ? -0.733 3.961 9.561 1.00 87.69 147 ARG A N 1
ATOM 1166 C CA . ARG A 1 147 ? -1.031 4.168 10.972 1.00 87.69 147 ARG A CA 1
ATOM 1167 C C . ARG A 1 147 ? -2.542 4.196 11.148 1.00 87.69 147 ARG A C 1
ATOM 1169 O O . ARG A 1 147 ? -3.228 4.900 10.422 1.00 87.69 147 ARG A O 1
ATOM 1176 N N . ALA A 1 148 ? -3.049 3.465 12.133 1.00 88.12 148 ALA A N 1
ATOM 1177 C CA . ALA A 1 148 ? -4.430 3.587 12.580 1.00 88.12 148 ALA A CA 1
ATOM 1178 C C . ALA A 1 148 ? -4.440 4.135 14.010 1.00 88.12 148 ALA A C 1
ATOM 1180 O O . ALA A 1 148 ? -3.627 3.734 14.842 1.00 88.12 148 ALA A O 1
ATOM 1181 N N . THR A 1 149 ? -5.318 5.089 14.296 1.00 89.25 149 THR A N 1
ATOM 1182 C CA . THR A 1 149 ? -5.441 5.712 15.619 1.00 89.25 149 THR A CA 1
ATOM 1183 C C . THR A 1 149 ? -6.906 5.763 16.012 1.00 89.25 149 THR A C 1
ATOM 1185 O O . THR A 1 149 ? -7.739 6.203 15.223 1.00 89.25 149 THR A O 1
ATOM 1188 N N . ILE A 1 150 ? -7.231 5.298 17.220 1.00 88.00 150 ILE A N 1
ATOM 1189 C CA . ILE A 1 150 ? -8.596 5.385 17.746 1.00 88.00 150 ILE A CA 1
ATOM 1190 C C . ILE A 1 150 ? -8.948 6.852 17.947 1.00 88.00 150 ILE A C 1
ATOM 1192 O O . ILE A 1 150 ? -8.187 7.608 18.550 1.00 88.00 150 ILE A O 1
ATOM 1196 N N . VAL A 1 151 ? -10.123 7.238 17.466 1.00 87.06 151 VAL A N 1
ATOM 1197 C CA . VAL A 1 151 ? -10.681 8.568 17.681 1.00 87.06 151 VAL A CA 1
ATOM 1198 C C . VAL A 1 151 ? -11.881 8.415 18.607 1.00 87.06 151 VAL A C 1
ATOM 1200 O O . VAL A 1 151 ? -12.737 7.569 18.331 1.00 87.06 151 VAL A O 1
ATOM 1203 N N . PRO A 1 152 ? -11.982 9.205 19.689 1.00 74.50 152 PRO A N 1
ATOM 1204 C CA . PRO A 1 152 ? -13.174 9.202 20.522 1.00 74.50 152 PRO A CA 1
ATOM 1205 C C . PRO A 1 152 ? -14.411 9.462 19.658 1.00 74.50 152 PRO A C 1
ATOM 1207 O O . PRO A 1 152 ? -14.400 10.355 18.805 1.00 74.50 152 PRO A O 1
ATOM 1210 N N . PHE A 1 153 ? -15.489 8.707 19.879 1.00 65.62 153 PHE A N 1
ATOM 1211 C CA . PHE A 1 153 ? -16.795 9.158 19.417 1.00 65.62 153 PHE A CA 1
ATOM 1212 C C . PHE A 1 153 ? -17.079 10.468 20.149 1.00 65.62 153 PHE A C 1
ATOM 1214 O O . PHE A 1 153 ? -17.248 10.469 21.368 1.00 65.62 153 PHE A O 1
ATOM 1221 N N . LEU A 1 154 ? -17.088 11.584 19.420 1.00 47.56 154 LEU A N 1
ATOM 1222 C CA . LEU A 1 154 ? -17.800 12.761 19.889 1.00 47.56 154 LEU A CA 1
ATOM 1223 C C . LEU A 1 154 ? -19.272 12.354 19.861 1.00 47.56 154 LEU A C 1
ATOM 1225 O O . LEU A 1 154 ? -19.872 12.229 18.796 1.00 47.56 154 LEU A O 1
ATOM 1229 N N . ILE A 1 155 ? -19.779 11.965 21.026 1.00 42.38 155 ILE A N 1
ATOM 1230 C CA . ILE A 1 155 ? -21.212 11.893 21.261 1.00 42.38 155 ILE A CA 1
ATOM 1231 C C . ILE A 1 155 ? -21.614 13.357 21.438 1.00 42.38 155 ILE A C 1
ATOM 1233 O O . ILE A 1 155 ? -21.294 13.939 22.475 1.00 42.38 155 ILE A O 1
ATOM 1237 N N . ASP A 1 156 ? -22.190 13.946 20.392 1.00 38.97 156 ASP A N 1
ATOM 1238 C CA . ASP A 1 156 ? -22.946 15.198 20.505 1.00 38.97 156 ASP A CA 1
ATOM 1239 C C . ASP A 1 156 ? -24.264 14.943 21.257 1.00 38.97 156 ASP A C 1
ATOM 1241 O O . ASP A 1 156 ? -24.895 13.883 21.009 1.00 38.97 156 ASP A O 1
#

Sequence (156 aa):
MKYWTCFLLSLSFSISLAQDVHVTAIQDLDFGKFYVTGNGHGNIIVSNDGTWYADNNVRHLELFPRAAIFNIWTESLKPIKVQVEILNSKLTNTANPATHRVDNDKNIEYHIISHDSPLRISVGGILRLEPSSDNSWGVFQGNVRVRATIVPFLID

Organism: NCBI:txid616991

Foldseek 3Di:
DDDDDDDPDDDDDDPPDDWDKDKDWPFFFWQFKKKFAFQDKKKWWQAQVRDIDIDPRIDHDDDRTGWIKMKMATPDQDKFKKKKFKDKWAKDKPWDDFHWTWDDPDGIDIDIHYRVRIDMTTGMTMTIGRDPDRMDIITITIGIDMDIDTDDPPPD

Radius of gyration: 24.5 Å; Cα contacts (8 Å, |Δi|>4): 378; chains: 1; bounding box: 47×25×97 Å

pLDDT: mean 74.68, std 15.45, range [38.97, 94.62]

InterPro domains:
  IPR025514 Protein of unknown function DUF4402 [PF14352] (22-147)

Secondary structure (DSSP, 8-state):
----------------PPPPEEEEEEE-EEEEEEEE-TT--EEEEE-TTS-EEE-TTEEE-S---B-EEEEEEE--SS-EEEEEEEEP--EEESSS--------S--EEEEEEBTTBPEEEEE-EEEEE--SSS-EEEEEEE--EEEEEEE-----